Protein AF-A0A9N8JCF3-F1 (afdb_monomer)

Radius of gyration: 16.81 Å; Cα contacts (8 Å, |Δi|>4): 269; chains: 1; bounding box: 39×35×48 Å

Solvent-accessible surface area (backbone atoms only — not comparable to full-atom values): 8180 Å² total; per-residue (Å²): 116,69,61,80,35,46,76,98,45,90,31,69,43,74,44,73,58,4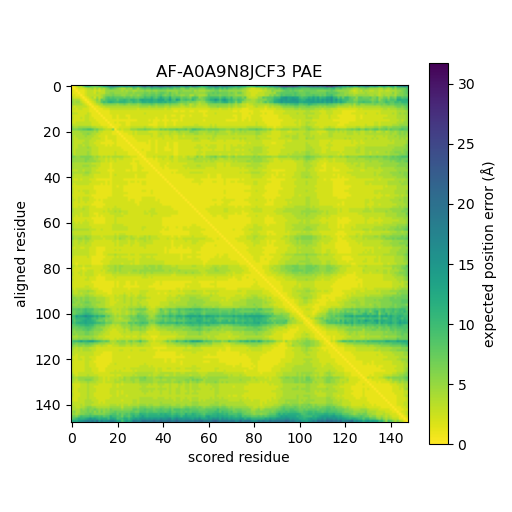6,68,80,52,50,93,70,58,61,49,27,40,56,71,51,74,65,49,69,55,51,28,72,56,42,30,55,26,45,34,40,25,53,51,28,28,73,76,66,78,40,43,42,32,58,59,87,52,27,36,91,35,16,53,41,38,40,68,46,59,67,31,29,80,92,49,43,37,21,37,36,47,31,62,44,65,33,43,85,44,76,42,78,62,90,46,92,96,41,67,47,76,41,46,32,58,79,65,37,40,37,46,31,38,74,42,53,52,39,59,36,89,87,32,42,35,60,54,53,51,52,50,64,73,44,57,86,75,57,86,133

Nearest PDB structures (foldseek):
  1owg-assembly1_A  TM=3.325E-01  e=1.337E+00  Escherichia coli
  6zzl-assembly1_C  TM=2.415E-01  e=9.282E+00  Corynebacterium glutamicum ATCC 13032
  6zzm-assembly2_B  TM=2.072E-01  e=4.866E+00  Corynebacterium mustelae
  6zzk-assembly2_B  TM=1.542E-01  e=4.866E+00  Corynebacterium glutamicum ATCC 13032

InterPro domains:
  IPR029058 Alpha/Beta hydrolase fold [SSF53474] (2-93)

Secondary structure (DSSP, 8-state):
-GGGG-SSS----EEE-STT--TTTTHHHHHSSPPTTS-HHHHHHHHHHHHHHHHHS-----HHHH-TT-GGGTTPPPPBTTB-EEEEE-EEEEEEEEEE-SSTT-EEEEEEEEEEEE--EEEETTTHHHHHHHHHHHHHHHTTTS--

Structure (mmCIF, N/CA/C/O backbone):
data_AF-A0A9N8JCF3-F1
#
_entry.id   AF-A0A9N8JCF3-F1
#
loop_
_atom_site.group_PDB
_atom_site.id
_atom_site.type_symbol
_atom_site.label_atom_id
_atom_site.label_alt_id
_atom_site.label_comp_id
_atom_site.label_asym_id
_atom_site.label_entity_id
_atom_site.label_seq_id
_atom_site.pdbx_PDB_ins_code
_atom_site.Cartn_x
_atom_site.Cartn_y
_atom_site.Cartn_z
_atom_site.occupancy
_atom_site.B_iso_or_equiv
_atom_site.auth_seq_id
_atom_site.auth_comp_id
_atom_site.auth_asym_id
_atom_site.auth_atom_id
_atom_site.pdbx_PDB_model_num
ATOM 1 N N . MET A 1 1 ? -3.319 -1.534 16.439 1.00 62.94 1 MET A N 1
ATOM 2 C CA . MET A 1 1 ? -3.133 -0.074 16.613 1.00 62.94 1 MET A CA 1
ATOM 3 C C . MET A 1 1 ? -4.205 0.722 15.869 1.00 62.94 1 MET A C 1
ATOM 5 O O . MET A 1 1 ? -4.873 1.509 16.522 1.00 62.94 1 MET A O 1
ATOM 9 N N . ALA A 1 2 ? -4.449 0.479 14.572 1.00 84.00 2 ALA A N 1
ATOM 10 C CA . ALA A 1 2 ? -5.535 1.140 13.825 1.00 84.00 2 ALA A CA 1
ATOM 11 C C . ALA A 1 2 ? -6.937 0.890 14.420 1.00 84.00 2 ALA A C 1
ATOM 13 O O . ALA A 1 2 ? -7.754 1.800 14.490 1.00 84.00 2 ALA A O 1
ATOM 14 N N . GLU A 1 3 ? -7.186 -0.311 14.951 1.00 87.94 3 GLU A N 1
ATOM 15 C CA . GLU A 1 3 ? -8.463 -0.663 15.594 1.00 87.94 3 GLU A CA 1
ATOM 16 C C . GLU A 1 3 ? -8.879 0.271 16.734 1.00 87.94 3 GLU A C 1
ATOM 18 O O . GLU A 1 3 ? -10.065 0.566 16.862 1.00 87.94 3 GLU A O 1
ATOM 23 N N . ALA A 1 4 ? -7.918 0.796 17.504 1.00 86.75 4 ALA A N 1
ATOM 24 C CA . ALA A 1 4 ? -8.175 1.725 18.607 1.00 86.75 4 ALA A CA 1
ATOM 25 C C . ALA A 1 4 ? -8.753 3.074 18.138 1.00 86.75 4 ALA A C 1
ATOM 27 O O . ALA A 1 4 ? -9.266 3.841 18.947 1.00 86.75 4 ALA A O 1
ATOM 28 N N . TYR A 1 5 ? -8.673 3.359 16.837 1.00 88.19 5 TYR A N 1
ATOM 29 C CA . TYR A 1 5 ? -9.249 4.540 16.202 1.00 88.19 5 TYR A CA 1
ATOM 30 C C . TYR A 1 5 ? -10.604 4.247 15.541 1.00 88.19 5 TYR A C 1
ATOM 32 O O . TYR A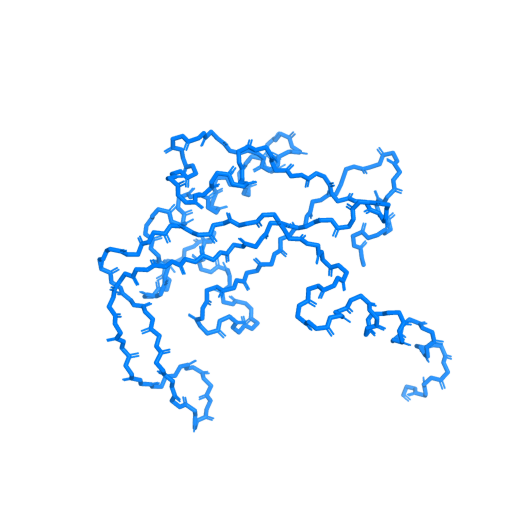 1 5 ? -11.133 5.101 14.837 1.00 88.19 5 TYR A O 1
ATOM 40 N N . THR A 1 6 ? -11.198 3.072 15.766 1.00 86.44 6 THR A N 1
ATOM 41 C CA . THR A 1 6 ? -12.573 2.793 15.329 1.00 86.44 6 THR A CA 1
ATOM 42 C C . THR A 1 6 ? -13.569 3.651 16.118 1.00 86.44 6 THR A C 1
ATOM 44 O O . THR A 1 6 ? -13.502 3.694 17.342 1.00 86.44 6 THR A O 1
ATOM 47 N N . GLY A 1 7 ? -14.509 4.311 15.429 1.00 83.19 7 GLY A N 1
ATOM 48 C CA . GLY A 1 7 ? -15.551 5.146 16.045 1.00 83.19 7 GLY A CA 1
ATOM 49 C C . GLY A 1 7 ? -15.571 6.562 15.474 1.00 83.19 7 GLY A C 1
ATOM 50 O O . GLY A 1 7 ? -15.699 6.735 14.264 1.00 83.19 7 GLY A O 1
ATOM 51 N N . ASP A 1 8 ? -15.406 7.576 16.320 1.00 85.50 8 ASP A N 1
ATOM 52 C CA . ASP A 1 8 ? -15.493 8.989 15.911 1.00 85.50 8 ASP A CA 1
ATOM 53 C C . ASP A 1 8 ? -14.230 9.513 15.201 1.00 85.50 8 ASP A C 1
ATOM 55 O O . ASP A 1 8 ? -14.216 10.627 14.683 1.00 85.50 8 ASP A O 1
ATOM 59 N N . ARG A 1 9 ? -13.152 8.717 15.149 1.00 88.88 9 ARG A N 1
ATOM 60 C CA . ARG A 1 9 ? -11.886 9.070 14.484 1.00 88.88 9 ARG A CA 1
ATOM 61 C C . ARG A 1 9 ? -11.713 8.325 13.169 1.00 88.88 9 ARG A C 1
ATOM 63 O O . ARG A 1 9 ? -12.037 7.147 13.070 1.00 88.88 9 ARG A O 1
ATOM 70 N N . SER A 1 10 ? -11.146 8.976 12.161 1.00 91.38 10 SER A N 1
ATOM 71 C CA . SER A 1 10 ? -10.801 8.308 10.904 1.00 91.38 10 SER A CA 1
ATOM 72 C C . SER A 1 10 ? -9.466 7.581 11.012 1.00 91.38 10 SER A C 1
ATOM 74 O O . SER A 1 10 ? -8.501 8.113 11.552 1.00 91.38 10 SER A O 1
ATOM 76 N N . SER A 1 11 ? -9.413 6.367 10.470 1.00 94.69 11 SER A N 1
ATOM 77 C CA . SER A 1 11 ? -8.177 5.610 10.305 1.00 94.69 11 SER A CA 1
ATOM 78 C C . SER A 1 11 ? -8.156 4.986 8.919 1.00 94.69 11 SER A C 1
ATOM 80 O O . SER A 1 11 ? -9.208 4.671 8.363 1.00 94.69 11 SER A O 1
ATOM 82 N N . TYR A 1 12 ? -6.966 4.840 8.357 1.00 96.50 12 TYR A N 1
ATOM 83 C CA . TYR A 1 12 ? -6.737 4.271 7.037 1.00 96.50 12 TYR A CA 1
ATOM 84 C C . TYR A 1 12 ? -5.566 3.309 7.157 1.00 96.50 12 TYR A C 1
ATOM 86 O O . TYR A 1 12 ? -4.667 3.528 7.970 1.00 96.50 12 TYR A O 1
ATOM 94 N N . HIS A 1 13 ? -5.597 2.232 6.385 1.00 96.62 13 HIS A N 1
ATOM 95 C CA . HIS A 1 13 ? -4.602 1.176 6.485 1.00 96.62 13 HIS A CA 1
ATOM 96 C C . HIS A 1 13 ? -4.032 0.876 5.102 1.00 96.62 13 HIS A C 1
ATOM 98 O O . HIS A 1 13 ? -4.778 0.846 4.117 1.00 96.62 13 HIS A O 1
ATOM 104 N N . TYR A 1 14 ? -2.718 0.683 5.026 1.00 97.81 14 TYR A N 1
A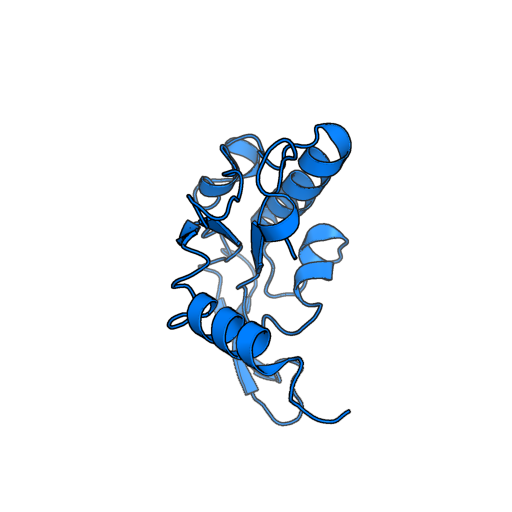TOM 105 C CA . TYR A 1 14 ? -2.041 0.195 3.833 1.00 97.81 14 TYR A CA 1
ATOM 106 C C . TYR A 1 14 ? -1.185 -1.018 4.176 1.00 97.81 14 TYR A C 1
ATOM 108 O O . TYR A 1 14 ? -0.708 -1.157 5.301 1.00 97.81 14 TYR A O 1
ATOM 116 N N . GLN A 1 15 ? -0.964 -1.861 3.176 1.00 97.50 15 GLN A N 1
ATOM 117 C CA . GLN A 1 15 ? 0.121 -2.831 3.150 1.00 97.50 15 GLN A CA 1
ATOM 118 C C . GLN A 1 15 ? 1.050 -2.451 2.008 1.00 97.50 15 GLN A C 1
ATOM 120 O O . GLN A 1 15 ? 0.580 -2.211 0.905 1.00 97.50 15 GLN A O 1
ATOM 125 N N . TYR A 1 16 ? 2.354 -2.417 2.254 1.00 97.94 16 TYR A N 1
ATOM 126 C CA . TYR A 1 16 ? 3.345 -2.305 1.189 1.00 97.94 16 TYR A CA 1
ATOM 127 C C . TYR A 1 16 ? 3.769 -3.702 0.735 1.00 97.94 16 TYR A C 1
ATOM 129 O O . TYR A 1 16 ? 4.228 -4.494 1.559 1.00 97.94 16 TYR A O 1
ATOM 137 N N . SER A 1 17 ? 3.622 -4.014 -0.551 1.00 97.06 17 SER A N 1
ATOM 138 C CA . SER A 1 17 ? 3.847 -5.371 -1.069 1.00 97.06 17 SER A CA 1
ATOM 139 C C . SER A 1 17 ? 4.788 -5.462 -2.262 1.00 97.06 17 SER A C 1
ATOM 141 O O . SER A 1 17 ? 4.993 -6.567 -2.752 1.00 97.06 17 SER A O 1
ATOM 143 N N . ILE A 1 18 ? 5.430 -4.366 -2.678 1.00 95.88 18 ILE A N 1
ATOM 144 C CA . ILE A 1 18 ? 6.482 -4.438 -3.701 1.00 95.88 18 ILE A CA 1
ATOM 145 C C . ILE A 1 18 ? 7.670 -5.243 -3.143 1.00 95.88 18 ILE A C 1
ATOM 147 O O . ILE A 1 18 ? 8.299 -4.811 -2.164 1.00 95.88 18 ILE A O 1
ATOM 151 N N . PRO A 1 19 ? 8.038 -6.383 -3.756 1.00 91.75 19 PRO A N 1
ATOM 152 C CA . PRO A 1 19 ? 9.185 -7.167 -3.321 1.00 91.75 19 PRO A CA 1
ATOM 153 C C . PRO A 1 19 ? 10.480 -6.344 -3.378 1.00 91.75 19 PRO A C 1
ATOM 155 O O . PRO A 1 19 ? 10.730 -5.589 -4.314 1.00 91.75 19 PRO A O 1
ATOM 158 N N . VAL A 1 20 ? 11.359 -6.433 -2.386 1.00 88.94 20 VAL A N 1
ATOM 159 C CA . VAL A 1 20 ? 11.451 -7.448 -1.319 1.00 88.94 20 VAL A CA 1
ATOM 160 C C . VAL A 1 20 ? 10.677 -7.134 -0.030 1.00 88.94 20 VAL A C 1
ATOM 162 O O . VAL A 1 20 ? 10.788 -7.892 0.929 1.00 88.94 20 VAL A O 1
ATOM 165 N N . ALA A 1 21 ? 9.929 -6.027 0.011 1.00 92.44 21 ALA A N 1
ATOM 166 C CA . ALA A 1 21 ? 9.061 -5.605 1.120 1.00 92.44 21 ALA A CA 1
ATOM 167 C C . ALA A 1 21 ? 9.633 -5.795 2.546 1.00 92.44 21 ALA A C 1
ATOM 169 O O . ALA A 1 21 ? 8.900 -6.107 3.485 1.00 92.44 21 ALA A O 1
ATOM 170 N N . GLN A 1 22 ? 10.946 -5.603 2.728 1.00 91.62 22 GLN A N 1
ATOM 171 C CA . GLN A 1 22 ? 11.571 -5.632 4.052 1.00 91.62 22 GLN A CA 1
ATOM 172 C C . GLN A 1 22 ? 11.075 -4.467 4.920 1.00 91.62 22 GLN A C 1
ATOM 174 O O . GLN A 1 22 ? 10.537 -3.477 4.425 1.00 91.62 22 GLN A O 1
ATOM 179 N N . HIS A 1 23 ? 11.301 -4.562 6.232 1.00 93.69 23 HIS A N 1
ATOM 180 C CA . HIS A 1 23 ? 11.023 -3.458 7.146 1.00 93.69 23 HIS A CA 1
ATOM 181 C C . HIS A 1 23 ? 11.716 -2.165 6.678 1.00 93.69 23 HIS A C 1
ATOM 183 O O . HIS A 1 23 ? 12.935 -2.141 6.515 1.00 93.69 23 HIS A O 1
ATOM 189 N N . GLY A 1 24 ? 10.927 -1.108 6.462 1.00 93.81 24 GLY A N 1
ATOM 190 C CA . GLY A 1 24 ? 11.396 0.195 5.986 1.00 93.81 24 GLY A CA 1
ATOM 191 C C . GLY A 1 24 ? 11.579 0.310 4.468 1.00 93.81 24 GLY A C 1
ATOM 192 O O . GLY A 1 24 ? 11.965 1.375 3.994 1.00 93.81 24 GLY A O 1
ATOM 193 N N . ALA A 1 25 ? 11.295 -0.739 3.687 1.00 94.00 25 ALA A N 1
ATOM 194 C CA . ALA A 1 25 ? 11.410 -0.696 2.224 1.00 94.00 25 ALA A CA 1
ATOM 195 C C . ALA A 1 25 ? 10.382 0.239 1.558 1.00 94.00 25 ALA A C 1
ATOM 197 O O . ALA A 1 25 ? 10.558 0.640 0.411 1.00 94.00 25 ALA A O 1
ATOM 198 N N . ASP A 1 26 ? 9.313 0.595 2.267 1.00 97.19 26 ASP A N 1
ATOM 199 C CA . ASP A 1 26 ? 8.295 1.539 1.819 1.00 97.19 26 ASP A CA 1
ATOM 200 C C . ASP A 1 26 ? 8.755 3.000 1.911 1.00 97.19 26 ASP A C 1
ATOM 202 O O . ASP A 1 26 ? 8.290 3.824 1.126 1.00 97.19 26 ASP A O 1
ATOM 206 N N . VAL A 1 27 ? 9.702 3.313 2.807 1.00 96.88 27 VAL A N 1
ATOM 207 C CA . VAL A 1 27 ? 10.202 4.676 3.081 1.00 96.88 27 VAL A CA 1
ATOM 208 C C . VAL A 1 27 ? 10.686 5.373 1.811 1.00 96.88 27 VAL A C 1
ATOM 210 O O . VAL A 1 27 ? 10.340 6.530 1.567 1.00 96.88 27 VAL A O 1
ATOM 213 N N . SER A 1 28 ? 11.445 4.667 0.971 1.00 95.69 28 SER A N 1
ATOM 214 C CA . SER A 1 28 ? 11.939 5.210 -0.298 1.00 95.69 28 SER A CA 1
ATOM 215 C C . SER A 1 28 ? 10.810 5.566 -1.265 1.00 95.69 28 SER A C 1
ATOM 217 O O . SER A 1 28 ? 10.957 6.506 -2.032 1.00 95.69 28 SER A O 1
ATOM 219 N N . GLY A 1 29 ? 9.657 4.898 -1.179 1.00 95.31 29 GLY A N 1
ATOM 220 C CA . GLY A 1 29 ? 8.524 5.138 -2.071 1.00 95.31 29 GLY A CA 1
ATOM 221 C C . GLY A 1 29 ? 7.776 6.447 -1.803 1.00 95.31 29 GLY A C 1
ATOM 222 O O . GLY A 1 29 ? 7.077 6.929 -2.692 1.00 95.31 29 GLY A O 1
ATOM 223 N N . TYR A 1 30 ? 7.907 7.034 -0.606 1.00 95.50 30 TYR A N 1
ATOM 224 C CA . TYR A 1 30 ? 7.242 8.300 -0.261 1.00 95.50 30 TYR A CA 1
ATOM 225 C C . TYR A 1 30 ? 8.179 9.421 0.214 1.00 95.50 30 TYR A C 1
ATOM 227 O O . TYR A 1 30 ? 7.773 10.581 0.184 1.00 95.50 30 TYR A O 1
ATOM 235 N N . PHE A 1 31 ? 9.423 9.122 0.604 1.00 96.31 31 PHE A N 1
ATOM 236 C CA . PHE A 1 31 ? 10.456 10.138 0.862 1.00 96.31 31 PHE A CA 1
ATOM 237 C C . PHE A 1 31 ? 11.512 10.244 -0.244 1.00 96.31 31 PHE A C 1
ATOM 239 O O . PHE A 1 31 ? 12.177 11.275 -0.345 1.00 96.31 31 PHE A O 1
ATOM 246 N N . GLY A 1 32 ? 11.653 9.216 -1.082 1.00 93.25 32 GLY A N 1
ATOM 247 C CA . GLY A 1 32 ? 12.705 9.136 -2.088 1.00 93.25 32 GLY A CA 1
ATOM 248 C C . GLY A 1 32 ? 14.114 8.920 -1.502 1.00 93.25 32 GLY A C 1
ATOM 249 O O . GLY A 1 32 ? 14.323 9.002 -0.288 1.00 93.25 32 GLY A O 1
ATOM 250 N N . PRO A 1 33 ? 15.111 8.669 -2.369 1.00 94.94 33 PRO A N 1
ATOM 251 C CA . PRO A 1 33 ? 14.950 8.323 -3.786 1.00 94.94 33 PRO A CA 1
ATOM 252 C C . PRO A 1 33 ? 14.370 6.910 -3.972 1.00 94.94 33 PRO A C 1
ATOM 254 O O . PRO A 1 33 ? 14.598 6.049 -3.124 1.00 94.94 33 PRO A O 1
ATOM 257 N N . ALA A 1 34 ? 13.684 6.672 -5.096 1.00 94.38 34 ALA A N 1
ATOM 258 C CA . ALA A 1 34 ? 13.106 5.377 -5.460 1.00 94.38 34 ALA A CA 1
ATOM 259 C C . ALA A 1 34 ? 14.099 4.218 -5.344 1.00 94.38 34 ALA A C 1
ATOM 261 O O . ALA A 1 34 ? 15.238 4.297 -5.819 1.00 94.38 34 ALA A O 1
ATOM 262 N N . ALA A 1 35 ? 13.630 3.089 -4.816 1.00 93.50 35 ALA A N 1
ATOM 263 C CA . ALA A 1 35 ? 14.311 1.819 -5.017 1.00 93.50 35 ALA A CA 1
ATOM 264 C C . ALA A 1 35 ? 14.183 1.372 -6.491 1.00 93.50 35 ALA A C 1
ATOM 266 O O . ALA A 1 35 ? 13.190 1.691 -7.141 1.00 93.50 35 ALA A O 1
ATOM 267 N N . PRO A 1 36 ? 15.110 0.556 -7.029 1.00 93.25 36 PRO A N 1
ATOM 268 C CA . PRO A 1 36 ? 15.011 0.042 -8.404 1.00 93.25 36 PRO A CA 1
ATOM 269 C C . PRO A 1 36 ? 13.732 -0.754 -8.717 1.00 93.25 36 PRO A C 1
ATOM 271 O O . PRO A 1 36 ? 13.369 -0.908 -9.883 1.00 93.25 36 PRO A O 1
ATOM 274 N N . THR A 1 37 ? 13.072 -1.282 -7.681 1.00 94.69 37 THR A N 1
ATOM 275 C CA . THR A 1 37 ? 11.800 -2.015 -7.763 1.00 94.69 37 THR A CA 1
ATOM 276 C C . THR A 1 37 ? 10.569 -1.108 -7.665 1.00 94.69 37 THR A C 1
ATOM 278 O O . THR A 1 37 ? 9.452 -1.590 -7.817 1.00 94.69 37 THR A O 1
ATOM 281 N N . GLN A 1 38 ? 10.752 0.193 -7.418 1.00 96.38 38 GLN A N 1
ATOM 282 C CA . GLN A 1 38 ? 9.684 1.186 -7.332 1.00 96.38 38 GLN A CA 1
ATOM 283 C C . GLN A 1 38 ? 9.621 1.977 -8.640 1.00 96.38 38 GLN A C 1
ATOM 285 O O . GLN A 1 38 ? 10.558 2.679 -9.018 1.00 96.38 38 GLN A O 1
ATOM 290 N N . GLY A 1 39 ? 8.505 1.852 -9.355 1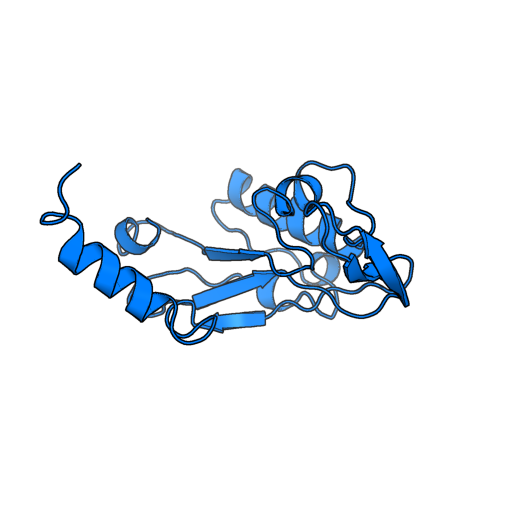.00 96.19 39 GLY A N 1
ATOM 291 C CA . GLY A 1 39 ? 8.264 2.608 -10.581 1.00 96.19 39 GLY A CA 1
ATOM 292 C C . GLY A 1 39 ? 7.889 4.073 -10.303 1.00 96.19 39 GLY A C 1
ATOM 293 O O . GLY A 1 39 ? 7.313 4.379 -9.259 1.00 96.19 39 GLY A O 1
ATOM 294 N N . PRO A 1 40 ? 8.110 4.992 -11.260 1.00 96.12 40 PRO A N 1
ATOM 295 C CA . PRO A 1 40 ? 7.802 6.414 -11.074 1.00 96.12 40 PRO A CA 1
ATOM 296 C C . PRO A 1 40 ? 6.302 6.697 -10.876 1.00 96.12 40 PRO A C 1
ATOM 298 O O . PRO A 1 40 ? 5.930 7.648 -10.189 1.00 96.12 40 PRO A O 1
ATOM 301 N N . GLU A 1 41 ? 5.421 5.880 -11.465 1.00 96.19 41 GLU A N 1
ATOM 302 C CA . GLU A 1 41 ? 3.968 5.971 -11.248 1.00 96.19 41 GLU A CA 1
ATOM 303 C C . GLU A 1 41 ? 3.594 5.639 -9.795 1.00 96.19 41 GLU A C 1
ATOM 305 O O . GLU A 1 41 ? 2.747 6.309 -9.200 1.00 96.19 41 GLU A O 1
ATOM 310 N N . PHE A 1 42 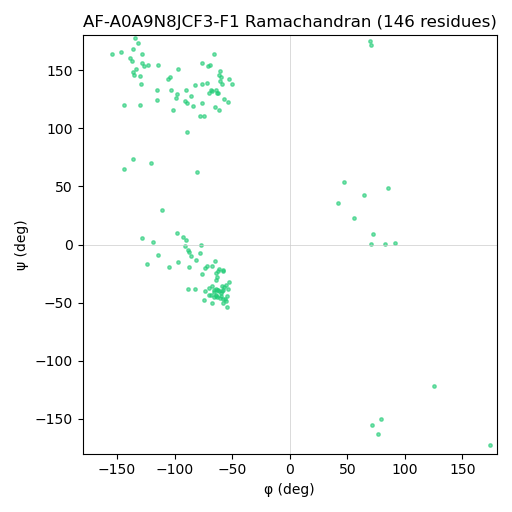? 4.267 4.648 -9.208 1.00 97.94 42 PHE A N 1
ATOM 311 C CA . PHE A 1 42 ? 4.063 4.247 -7.822 1.00 97.94 42 PHE A CA 1
ATOM 312 C C . PHE A 1 42 ? 4.519 5.311 -6.848 1.00 97.94 42 PHE A C 1
ATOM 314 O O . PHE A 1 42 ? 3.737 5.702 -5.988 1.00 97.94 42 PHE A O 1
ATOM 321 N N . GLU A 1 43 ? 5.738 5.826 -7.008 1.00 97.56 43 GLU A N 1
ATOM 322 C CA . GLU A 1 43 ? 6.238 6.905 -6.154 1.00 97.56 43 GLU A CA 1
ATOM 323 C C . GLU A 1 43 ? 5.305 8.111 -6.192 1.00 97.56 43 GLU A C 1
ATOM 325 O O . GLU A 1 43 ? 4.895 8.632 -5.155 1.00 97.56 43 GLU A O 1
ATOM 330 N N . ARG A 1 44 ? 4.887 8.517 -7.397 1.00 97.75 44 ARG A N 1
ATOM 331 C CA . ARG A 1 44 ? 3.953 9.629 -7.564 1.00 97.75 44 ARG A CA 1
ATOM 332 C C . ARG A 1 44 ? 2.644 9.382 -6.816 1.00 97.75 44 ARG A C 1
ATOM 334 O O . ARG A 1 44 ? 2.163 10.290 -6.132 1.00 97.75 44 ARG A O 1
ATOM 341 N N . ALA A 1 45 ? 2.060 8.193 -6.946 1.00 98.50 45 ALA A N 1
ATOM 342 C CA . ALA A 1 45 ? 0.829 7.842 -6.251 1.00 98.50 45 ALA A CA 1
ATOM 343 C C . ALA A 1 45 ? 1.038 7.792 -4.728 1.00 98.50 45 ALA A C 1
ATOM 345 O O . ALA A 1 45 ? 0.253 8.384 -3.989 1.00 98.50 45 ALA A O 1
ATOM 346 N N . PHE A 1 46 ? 2.116 7.169 -4.251 1.00 98.56 46 PHE A N 1
ATOM 347 C CA . PHE A 1 46 ? 2.369 6.960 -2.827 1.00 98.56 46 PHE A CA 1
ATOM 348 C C . PHE A 1 46 ? 2.712 8.261 -2.090 1.00 98.56 46 PHE A C 1
ATOM 350 O O . PHE A 1 46 ? 2.130 8.552 -1.043 1.00 98.56 46 PHE A O 1
ATOM 357 N N . MET A 1 47 ? 3.558 9.110 -2.679 1.00 98.62 47 MET A N 1
ATOM 358 C CA . MET A 1 47 ? 3.802 10.471 -2.186 1.00 98.62 47 MET A CA 1
ATOM 359 C C . MET A 1 47 ? 2.503 11.284 -2.131 1.00 98.62 47 MET A C 1
ATOM 361 O O . MET A 1 47 ? 2.265 12.019 -1.173 1.00 98.62 47 MET A O 1
ATOM 365 N N . SER A 1 48 ? 1.628 11.128 -3.130 1.00 98.62 48 SER A N 1
ATOM 366 C CA . SER A 1 48 ? 0.343 11.834 -3.169 1.00 98.62 48 SER A CA 1
ATOM 367 C C . SER A 1 48 ? -0.637 11.332 -2.107 1.00 98.62 48 SER A C 1
ATOM 369 O O . SER A 1 48 ? -1.329 12.154 -1.514 1.00 98.62 48 SER A O 1
ATOM 371 N N . ILE A 1 49 ? -0.673 10.024 -1.828 1.00 98.81 49 ILE A N 1
ATOM 372 C CA . ILE A 1 49 ? -1.477 9.422 -0.749 1.00 98.81 49 ILE A CA 1
ATOM 373 C C . ILE A 1 49 ? -1.093 10.048 0.594 1.00 98.81 49 ILE A C 1
ATOM 375 O O . ILE A 1 49 ? -1.954 10.542 1.327 1.00 98.81 49 ILE A O 1
ATOM 379 N N . TRP A 1 50 ? 0.208 10.095 0.892 1.00 98.56 50 TRP A N 1
ATOM 380 C CA . TRP A 1 50 ? 0.715 10.727 2.109 1.00 98.56 50 TRP A CA 1
ATOM 381 C C . TRP A 1 50 ? 0.429 12.229 2.144 1.00 98.56 50 TRP A C 1
ATOM 383 O O . TRP A 1 50 ? -0.056 12.733 3.156 1.00 98.56 50 TRP A O 1
ATOM 393 N N . GLY A 1 51 ? 0.662 12.945 1.041 1.00 98.38 51 GLY A N 1
ATOM 394 C CA . GLY A 1 51 ? 0.380 14.378 0.946 1.00 98.38 51 GLY A CA 1
ATOM 395 C C . GLY A 1 51 ? -1.097 14.711 1.183 1.00 98.38 51 GLY A C 1
ATOM 396 O O . GLY A 1 51 ? -1.411 15.619 1.951 1.00 98.38 51 GLY A O 1
ATOM 397 N N . GLN A 1 52 ? -2.010 13.942 0.587 1.00 98.62 52 GLN A N 1
ATOM 398 C CA . GLN A 1 52 ? -3.453 14.085 0.789 1.00 98.62 52 GLN A CA 1
ATOM 399 C C . GLN A 1 52 ? -3.848 13.797 2.238 1.00 98.62 52 GLN A C 1
ATOM 401 O O . GLN A 1 52 ? -4.585 14.577 2.840 1.00 98.62 52 GLN A O 1
ATOM 406 N N . PHE A 1 53 ? -3.302 12.740 2.844 1.00 98.19 53 PHE A N 1
ATOM 407 C CA . PHE A 1 53 ? -3.569 12.444 4.247 1.00 98.19 53 PHE A CA 1
ATOM 408 C C . PHE A 1 53 ? -3.114 13.578 5.174 1.00 98.19 53 PHE A C 1
ATOM 410 O O . PHE A 1 53 ? -3.882 14.005 6.033 1.00 98.19 53 PHE A O 1
ATOM 417 N N . VAL A 1 54 ? -1.903 14.104 4.977 1.00 98.25 54 VAL A N 1
ATOM 418 C CA . VAL A 1 54 ? -1.347 15.184 5.806 1.00 98.25 54 VAL A CA 1
ATOM 419 C C . VAL A 1 54 ? -2.157 16.475 5.677 1.00 98.25 54 VAL A C 1
ATOM 421 O O . VAL A 1 54 ? -2.443 17.118 6.683 1.00 98.25 54 VAL A O 1
ATOM 424 N N . VAL A 1 55 ? -2.535 16.860 4.456 1.00 98.31 55 VAL A N 1
ATOM 425 C CA . VAL A 1 55 ? -3.212 18.143 4.207 1.00 98.31 55 VAL A CA 1
ATOM 426 C C . VAL A 1 55 ? -4.714 18.062 4.488 1.00 98.31 55 VAL A C 1
ATOM 428 O O . VAL A 1 55 ? -5.289 18.999 5.035 1.00 98.31 55 VAL A O 1
ATOM 431 N N . ASN A 1 56 ? -5.352 16.942 4.141 1.00 97.81 56 ASN A N 1
ATOM 432 C CA . ASN A 1 56 ? -6.811 16.817 4.093 1.00 97.81 56 ASN A CA 1
ATOM 433 C C . ASN A 1 56 ? -7.378 15.767 5.058 1.00 97.81 56 ASN A C 1
ATOM 435 O O . ASN A 1 56 ? -8.587 15.539 5.063 1.00 97.81 56 ASN A O 1
ATOM 439 N N . SER A 1 57 ? -6.545 15.097 5.866 1.00 96.88 57 SER A N 1
ATOM 440 C CA . SER A 1 57 ? -6.964 13.971 6.726 1.00 96.88 57 SER A CA 1
ATOM 441 C C . SER A 1 57 ? -7.652 12.825 5.955 1.00 96.88 57 SER A C 1
ATOM 443 O O . SER A 1 57 ? -8.416 12.037 6.522 1.00 96.88 57 SER A O 1
ATOM 445 N N . ASN A 1 58 ? -7.390 12.728 4.648 1.00 97.38 58 ASN A N 1
ATOM 446 C CA . ASN A 1 58 ? -7.951 11.737 3.736 1.00 97.38 58 ASN A CA 1
ATOM 447 C C . ASN A 1 58 ? -6.880 11.348 2.699 1.00 97.38 58 ASN A C 1
ATOM 449 O O . ASN A 1 58 ? -6.436 12.228 1.975 1.00 97.38 58 ASN A O 1
ATOM 453 N N . PRO A 1 59 ? -6.466 10.072 2.608 1.00 98.50 59 PRO A N 1
ATOM 454 C CA . PRO A 1 59 ? -5.421 9.618 1.685 1.00 98.50 59 PRO A CA 1
ATOM 455 C C . PRO A 1 59 ? -5.865 9.466 0.221 1.00 98.50 59 PRO A C 1
ATOM 457 O O . PRO A 1 59 ? -5.065 9.058 -0.617 1.00 98.50 59 PRO A O 1
ATOM 460 N N . SER A 1 60 ? -7.129 9.746 -0.100 1.00 98.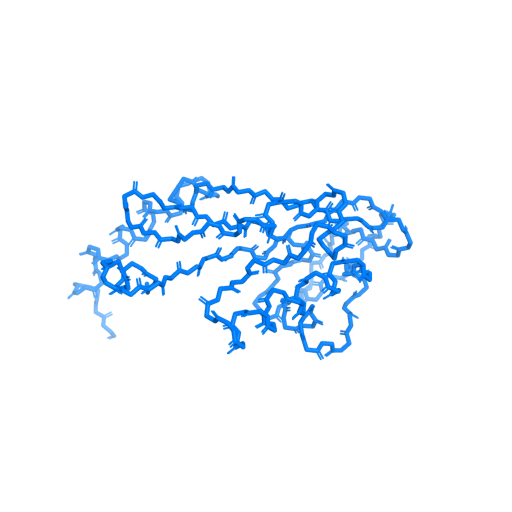75 60 SER A N 1
ATOM 461 C CA . SER A 1 60 ? -7.669 9.595 -1.454 1.00 98.75 60 SER A CA 1
ATOM 462 C C . SER A 1 60 ? -6.966 10.515 -2.455 1.00 98.75 60 SER A C 1
ATOM 464 O O . SER A 1 60 ? -6.853 11.719 -2.223 1.00 98.75 60 SER A O 1
ATOM 466 N N . ILE A 1 61 ? -6.527 9.962 -3.588 1.00 98.75 61 ILE A N 1
ATOM 467 C CA . ILE A 1 61 ? -5.808 10.696 -4.644 1.00 98.75 61 ILE A CA 1
ATOM 468 C C . ILE A 1 61 ? -6.612 10.773 -5.953 1.00 98.75 61 ILE A C 1
ATOM 470 O O . ILE A 1 61 ? -7.429 9.903 -6.233 1.00 98.75 61 ILE A O 1
ATOM 474 N N . PRO A 1 62 ? -6.387 11.778 -6.818 1.00 98.50 62 PRO A N 1
ATOM 475 C CA . PRO A 1 62 ? -7.059 11.836 -8.117 1.00 98.50 62 PRO A CA 1
ATOM 476 C C . PRO A 1 62 ? -6.732 10.631 -9.018 1.00 98.50 62 PRO A C 1
ATOM 478 O O . PRO A 1 62 ? -5.598 10.151 -9.040 1.00 98.50 62 PRO A O 1
ATOM 481 N N . SER A 1 63 ? -7.693 10.186 -9.837 1.00 98.25 63 SER A N 1
ATOM 482 C CA . SER A 1 63 ? -7.542 9.005 -10.713 1.00 98.25 63 SER A CA 1
ATOM 483 C C . SER A 1 63 ? -6.353 9.093 -11.679 1.00 98.25 63 SER A C 1
ATOM 485 O O . SER A 1 63 ? -5.650 8.107 -11.887 1.00 98.25 63 SER A O 1
ATOM 487 N N . ASN A 1 64 ? -6.052 10.284 -12.206 1.00 98.00 64 ASN A N 1
ATOM 488 C CA . ASN A 1 64 ? -4.898 10.503 -13.084 1.00 98.00 64 ASN A CA 1
ATOM 489 C C . ASN A 1 64 ? -3.544 10.457 -12.349 1.00 98.00 64 ASN A C 1
ATOM 491 O O . ASN A 1 64 ? -2.509 10.343 -13.000 1.00 98.00 64 ASN A O 1
ATOM 495 N N . ILE A 1 65 ? -3.542 10.601 -11.021 1.00 98.44 65 ILE A N 1
ATOM 496 C CA . ILE A 1 65 ? -2.351 10.468 -10.171 1.00 98.44 65 ILE A CA 1
ATOM 497 C C . ILE A 1 65 ? -2.169 9.016 -9.736 1.00 98.44 65 ILE A C 1
ATOM 499 O O . ILE A 1 65 ? -1.043 8.535 -9.701 1.00 98.44 65 ILE A O 1
ATOM 503 N N . ALA A 1 66 ? -3.273 8.329 -9.441 1.00 98.06 66 ALA A N 1
ATOM 504 C CA . ALA A 1 66 ? -3.280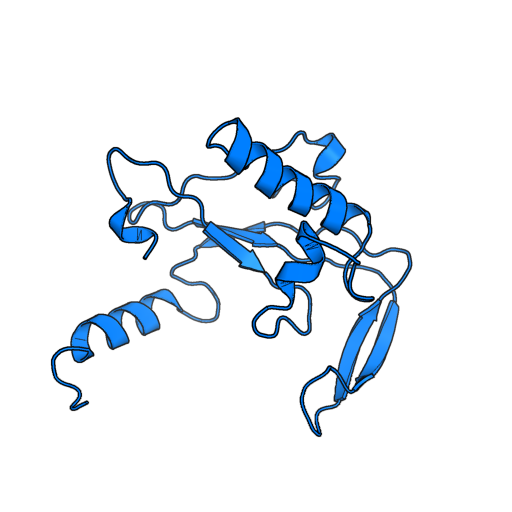 6.907 -9.126 1.00 98.06 66 ALA A CA 1
ATOM 505 C C . ALA A 1 66 ? -2.821 6.046 -10.312 1.00 98.06 66 ALA A C 1
ATOM 507 O O . ALA A 1 66 ? -2.124 5.053 -10.121 1.00 98.06 66 ALA A O 1
ATOM 508 N N . GLY A 1 67 ? -3.218 6.441 -11.526 1.00 96.75 67 GLY A N 1
ATOM 509 C CA . GLY A 1 67 ? -2.947 5.700 -12.752 1.00 96.75 67 GLY A CA 1
ATOM 510 C C . GLY A 1 67 ? -3.736 4.389 -12.844 1.00 96.75 67 GLY A C 1
ATOM 511 O O . GLY A 1 67 ? -4.515 4.054 -11.949 1.00 96.75 67 GLY A O 1
ATOM 512 N N . ALA A 1 68 ? -3.642 3.686 -13.975 1.00 95.62 68 ALA A N 1
ATOM 513 C CA . ALA A 1 68 ? -4.637 2.676 -14.362 1.00 95.62 68 ALA A CA 1
ATOM 514 C C . ALA A 1 68 ? -4.778 1.535 -13.341 1.00 95.62 68 ALA A C 1
ATOM 516 O O . ALA A 1 68 ? -5.898 1.151 -13.012 1.00 95.62 68 ALA A O 1
ATOM 517 N N . GLY A 1 69 ? -3.663 1.049 -12.795 1.00 97.38 69 GLY A N 1
ATOM 518 C CA . GLY A 1 69 ? -3.675 0.019 -11.758 1.00 97.38 69 GLY A CA 1
ATOM 519 C C . GLY A 1 69 ? -3.711 0.566 -10.331 1.00 97.38 69 GLY A C 1
ATOM 520 O O . GLY A 1 69 ? -3.778 -0.207 -9.392 1.00 97.38 69 GLY A O 1
ATOM 521 N N . GLY A 1 70 ? -3.707 1.886 -10.121 1.00 98.19 70 GLY A N 1
ATOM 522 C CA . GLY A 1 70 ? -3.744 2.484 -8.781 1.00 98.19 70 GLY A CA 1
ATOM 523 C C . GLY A 1 70 ? -5.142 2.823 -8.259 1.00 98.19 70 GLY A C 1
ATOM 524 O O . GLY A 1 70 ? -5.262 3.473 -7.221 1.00 98.19 70 GLY A O 1
ATOM 525 N N . GLN A 1 71 ? -6.214 2.450 -8.967 1.00 98.31 71 GLN A N 1
ATOM 526 C CA . GLN A 1 71 ? -7.557 3.002 -8.721 1.00 98.31 71 GLN A CA 1
ATOM 527 C C . GLN A 1 71 ? -8.114 2.724 -7.313 1.00 98.31 71 GLN A C 1
ATOM 529 O O . GLN A 1 71 ? -8.948 3.495 -6.835 1.00 98.31 71 GLN A O 1
ATOM 534 N N . ALA A 1 72 ? -7.611 1.710 -6.599 1.00 98.44 72 ALA A N 1
ATOM 535 C CA . ALA A 1 72 ? -7.944 1.475 -5.190 1.00 98.44 72 ALA A CA 1
ATOM 536 C C . ALA A 1 72 ? -7.603 2.666 -4.265 1.00 98.44 72 ALA A C 1
ATOM 538 O O . ALA A 1 72 ? -8.217 2.820 -3.211 1.00 98.44 72 ALA A O 1
ATOM 539 N N . ALA A 1 73 ? -6.674 3.540 -4.666 1.00 98.50 73 ALA A N 1
ATOM 540 C CA . ALA A 1 73 ? -6.307 4.740 -3.917 1.00 98.50 73 ALA A CA 1
ATOM 541 C C . ALA A 1 73 ? -7.180 5.972 -4.238 1.00 98.50 73 ALA A C 1
ATOM 543 O O . ALA A 1 73 ? -7.037 7.002 -3.581 1.00 98.50 73 ALA A O 1
ATOM 544 N N . VAL A 1 74 ? -8.086 5.900 -5.226 1.00 98.69 74 VAL A N 1
ATOM 545 C CA . VAL A 1 74 ? -8.934 7.047 -5.616 1.00 98.69 74 VAL A CA 1
ATOM 546 C C . VAL A 1 74 ? -10.029 7.325 -4.600 1.00 98.69 74 VAL A C 1
ATOM 548 O O . VAL A 1 74 ? -10.300 8.476 -4.280 1.00 98.69 74 VAL A O 1
ATOM 551 N N . ASN A 1 75 ? -10.633 6.264 -4.073 1.00 97.81 75 ASN A N 1
ATOM 552 C CA . ASN A 1 75 ? -11.582 6.323 -2.969 1.00 97.81 75 ASN A CA 1
ATOM 553 C C . ASN A 1 75 ? -11.016 5.481 -1.833 1.00 97.81 75 ASN A C 1
ATOM 555 O O . ASN A 1 75 ? -11.491 4.375 -1.573 1.00 97.81 75 ASN A O 1
ATOM 559 N N . TYR A 1 76 ? -9.949 5.984 -1.215 1.00 98.31 76 TYR A N 1
ATOM 560 C CA . TYR A 1 76 ? -9.184 5.225 -0.240 1.00 98.31 76 TYR A CA 1
ATOM 561 C C . TYR A 1 76 ? -10.090 4.869 0.952 1.00 98.31 76 TYR A C 1
ATOM 563 O O . TYR A 1 76 ? -10.569 5.766 1.656 1.00 98.31 76 TYR A O 1
ATOM 571 N N . PRO A 1 77 ? -10.357 3.576 1.205 1.00 97.19 77 PRO A N 1
ATOM 572 C CA . PRO A 1 77 ? -11.365 3.185 2.169 1.00 97.19 77 PRO A CA 1
ATOM 573 C C . PRO A 1 77 ? -10.898 3.453 3.596 1.00 97.19 77 PRO A C 1
ATOM 575 O O . PRO A 1 77 ? -9.757 3.184 3.980 1.00 97.19 77 PRO A O 1
ATOM 578 N N . ARG A 1 78 ? -11.823 3.949 4.415 1.00 95.69 78 ARG A N 1
ATOM 579 C CA . ARG A 1 78 ? -11.608 4.085 5.851 1.00 95.69 78 ARG A CA 1
ATOM 580 C C . ARG A 1 78 ? -11.584 2.702 6.500 1.00 95.69 78 ARG A C 1
ATOM 582 O O . ARG A 1 78 ? -12.516 1.915 6.334 1.00 95.69 78 ARG A O 1
ATOM 589 N N . PHE A 1 79 ? -10.561 2.459 7.306 1.00 95.69 79 PHE A N 1
ATOM 590 C CA . PHE A 1 79 ? -10.477 1.289 8.165 1.00 95.69 79 PHE A CA 1
ATOM 591 C C . PHE A 1 79 ? -11.381 1.453 9.394 1.00 95.69 79 PHE A C 1
ATOM 593 O O . PHE A 1 79 ? -11.424 2.516 10.028 1.00 95.69 79 PHE A O 1
ATOM 600 N N . ASN A 1 80 ? -12.078 0.377 9.755 1.00 93.62 80 ASN A N 1
ATOM 601 C CA . ASN A 1 80 ? -12.664 0.166 11.077 1.00 93.62 80 ASN A CA 1
ATOM 602 C C . ASN A 1 80 ? -12.815 -1.342 11.342 1.00 93.62 80 ASN A C 1
ATOM 604 O O . ASN A 1 80 ? -12.778 -2.131 10.404 1.00 93.62 80 ASN A O 1
ATOM 608 N N . VAL A 1 81 ? -13.017 -1.757 12.596 1.00 92.62 81 VAL A N 1
ATOM 609 C CA . VAL A 1 81 ? -13.100 -3.196 12.936 1.00 92.62 81 VAL A CA 1
ATOM 610 C C . VAL A 1 81 ? -14.263 -3.953 12.279 1.00 92.62 81 VAL A C 1
ATOM 612 O O . VAL A 1 81 ? -14.179 -5.166 12.127 1.00 92.62 81 VAL A O 1
ATOM 615 N N . TRP A 1 82 ? -15.330 -3.264 11.863 1.00 92.19 82 TRP A N 1
ATOM 616 C CA . TRP A 1 82 ? -16.490 -3.872 11.194 1.00 92.19 82 TRP A CA 1
ATOM 617 C C . TRP A 1 82 ? -16.314 -3.970 9.675 1.00 92.19 82 TRP A C 1
ATOM 619 O O . TRP A 1 82 ? -17.000 -4.746 9.019 1.00 92.19 82 TRP A O 1
ATOM 629 N N . ASN A 1 83 ? -15.392 -3.184 9.121 1.00 92.50 83 ASN A N 1
ATOM 630 C CA . ASN A 1 83 ? -14.974 -3.207 7.726 1.00 92.50 83 ASN A CA 1
ATOM 631 C C . ASN A 1 83 ? -13.437 -3.120 7.668 1.00 92.50 83 ASN A C 1
ATOM 633 O O . ASN A 1 83 ? -12.892 -2.044 7.381 1.00 92.50 83 ASN A O 1
ATOM 637 N N . PRO A 1 84 ? -12.725 -4.212 8.010 1.00 95.06 84 PRO A N 1
ATOM 638 C CA . PRO A 1 84 ? -11.282 -4.200 8.229 1.00 95.06 84 PRO A CA 1
ATOM 639 C C . PRO A 1 84 ? -10.523 -4.250 6.900 1.00 95.06 84 PRO A C 1
ATOM 641 O O . PRO A 1 84 ? -9.803 -5.199 6.615 1.00 95.06 84 PRO A O 1
ATOM 644 N N . VAL A 1 85 ? -10.694 -3.238 6.055 1.00 97.06 85 VAL A N 1
ATOM 645 C CA . VAL A 1 85 ? -10.052 -3.162 4.738 1.00 97.06 85 VAL A CA 1
ATOM 646 C C . VAL A 1 85 ? -8.784 -2.313 4.766 1.00 97.06 85 VAL A C 1
ATOM 648 O O . VAL A 1 85 ? -8.654 -1.377 5.555 1.00 97.06 85 VAL A O 1
ATOM 651 N N . GLN A 1 86 ? -7.850 -2.630 3.878 1.00 97.62 86 GLN A N 1
ATOM 652 C CA . GLN A 1 86 ? -6.625 -1.869 3.634 1.00 97.62 86 GLN A CA 1
ATOM 653 C C . GLN A 1 86 ? -6.380 -1.762 2.127 1.00 97.62 86 GLN A C 1
ATOM 655 O O . GLN A 1 86 ? -6.858 -2.606 1.370 1.00 97.62 86 GLN A O 1
ATOM 660 N N . VAL A 1 87 ? -5.608 -0.766 1.693 1.00 98.62 87 VAL A N 1
ATOM 661 C CA . VAL A 1 87 ? -5.091 -0.750 0.316 1.00 98.62 87 VAL A CA 1
ATOM 662 C C . VAL A 1 87 ? -3.756 -1.484 0.288 1.00 98.62 87 VAL A C 1
ATOM 664 O O . VAL A 1 87 ? -2.821 -1.131 1.007 1.00 98.62 87 VAL A O 1
ATOM 667 N N . ASN A 1 88 ? -3.678 -2.525 -0.527 1.00 98.62 88 ASN A N 1
ATOM 668 C CA . ASN A 1 88 ? -2.438 -3.186 -0.880 1.00 98.62 88 ASN A CA 1
ATOM 669 C C . ASN A 1 88 ? -1.708 -2.339 -1.929 1.00 98.62 88 ASN A C 1
ATOM 671 O O . ASN A 1 88 ? -2.176 -2.205 -3.055 1.00 98.62 88 ASN A O 1
ATOM 675 N N . LEU A 1 89 ? -0.588 -1.740 -1.543 1.00 98.56 89 LEU A N 1
ATOM 676 C CA . LEU A 1 89 ? 0.284 -0.949 -2.398 1.00 98.56 89 LEU A CA 1
ATOM 677 C C . LEU A 1 89 ? 1.323 -1.883 -3.026 1.00 98.56 89 LEU A C 1
ATOM 679 O O . LEU A 1 89 ? 2.341 -2.211 -2.409 1.00 98.56 89 LEU A O 1
ATOM 683 N N . ASN A 1 90 ? 1.040 -2.323 -4.249 1.00 97.81 90 ASN A N 1
ATOM 684 C CA . ASN A 1 90 ? 1.887 -3.218 -5.028 1.00 97.81 90 ASN A CA 1
ATOM 685 C C . ASN A 1 90 ? 2.093 -2.703 -6.464 1.00 97.81 90 ASN A C 1
ATOM 687 O O . ASN A 1 90 ? 1.498 -1.704 -6.879 1.00 97.81 90 ASN A O 1
ATOM 691 N N . GLN A 1 91 ? 2.955 -3.383 -7.217 1.00 96.94 91 GLN A N 1
ATOM 692 C CA . GLN A 1 91 ? 3.212 -3.125 -8.627 1.00 96.94 91 GLN A CA 1
ATOM 693 C C . GLN A 1 91 ? 3.342 -4.419 -9.430 1.00 96.94 91 GLN A C 1
ATOM 695 O O . GLN A 1 91 ? 3.641 -5.484 -8.891 1.00 96.94 91 GLN A O 1
ATOM 700 N N . THR A 1 92 ? 3.177 -4.285 -10.742 1.00 96.44 92 THR A N 1
ATOM 701 C CA . THR A 1 92 ? 3.405 -5.336 -11.737 1.00 96.44 92 THR A CA 1
ATOM 702 C C . THR A 1 92 ? 4.206 -4.789 -12.922 1.00 96.44 92 THR A C 1
ATOM 704 O O . THR A 1 92 ? 4.533 -3.602 -12.965 1.00 96.44 92 THR A O 1
ATOM 707 N N . GLY A 1 93 ? 4.530 -5.639 -13.895 1.00 96.44 93 GLY A N 1
ATOM 708 C CA . GLY A 1 93 ? 5.310 -5.272 -15.076 1.00 96.44 93 GLY A CA 1
ATOM 709 C C . GLY A 1 93 ? 6.812 -5.188 -14.799 1.00 96.44 93 GLY A C 1
ATOM 710 O O . GLY A 1 93 ? 7.346 -5.904 -13.956 1.00 96.44 93 GLY A O 1
ATOM 711 N N . GLY A 1 94 ? 7.512 -4.326 -15.536 1.00 95.69 94 GLY A N 1
ATOM 712 C CA . GLY A 1 94 ? 8.975 -4.259 -15.496 1.00 95.69 94 GLY A CA 1
ATOM 713 C C . GLY A 1 94 ? 9.642 -5.466 -16.163 1.00 95.69 94 GLY A C 1
ATOM 714 O O . GLY A 1 94 ? 9.063 -6.116 -17.035 1.00 95.69 94 GLY A O 1
ATOM 715 N N . HIS A 1 95 ? 10.876 -5.766 -15.756 1.00 96.38 95 HIS A N 1
ATOM 716 C CA . HIS A 1 95 ? 11.593 -6.975 -16.168 1.00 96.38 95 HIS A CA 1
ATOM 717 C C . HIS A 1 95 ? 12.239 -7.676 -14.975 1.00 96.38 95 HIS A C 1
ATOM 719 O O . HIS A 1 95 ? 12.605 -7.037 -13.987 1.00 96.38 95 HIS A O 1
ATOM 725 N N . GLU A 1 96 ? 12.382 -8.995 -15.085 1.00 95.62 96 GLU A N 1
ATOM 726 C CA . GLU A 1 96 ? 12.974 -9.834 -14.046 1.00 95.62 96 GLU A CA 1
ATOM 727 C C . GLU A 1 96 ? 14.469 -9.562 -13.880 1.00 95.62 96 GLU A C 1
ATOM 729 O O . GLU A 1 96 ? 15.238 -9.544 -14.843 1.00 95.62 96 GLU A O 1
ATOM 734 N N . VAL A 1 97 ? 14.883 -9.416 -12.627 1.00 94.88 97 VAL A N 1
ATOM 735 C CA . VAL A 1 97 ? 16.274 -9.320 -12.199 1.00 94.88 97 VAL A CA 1
ATOM 736 C C . VAL A 1 97 ? 16.478 -10.314 -11.062 1.00 94.88 97 VAL A C 1
ATOM 738 O O . VAL A 1 97 ? 15.825 -10.223 -10.023 1.00 94.88 97 VAL A O 1
ATOM 741 N N . TYR A 1 98 ? 17.390 -11.267 -11.252 1.00 95.06 98 TYR A N 1
ATOM 742 C CA . TYR A 1 98 ? 17.804 -12.207 -10.211 1.00 95.06 98 TYR A CA 1
ATOM 743 C C . TYR A 1 98 ? 19.097 -11.732 -9.554 1.00 95.06 98 TYR A C 1
ATOM 745 O O . TYR A 1 98 ? 20.083 -11.447 -10.238 1.00 95.06 98 TYR A O 1
ATOM 753 N N . GLY A 1 99 ? 19.118 -11.677 -8.226 1.00 91.19 99 GLY A N 1
ATOM 754 C CA . GLY A 1 99 ? 20.308 -11.251 -7.503 1.00 91.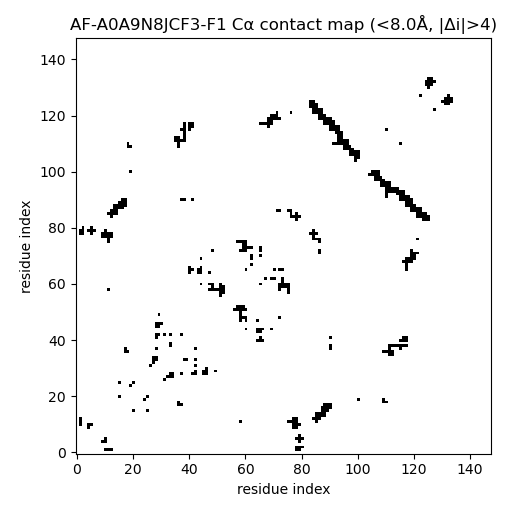19 99 GLY A CA 1
ATOM 755 C C . GLY A 1 99 ? 20.091 -11.117 -6.001 1.00 91.19 99 GLY A C 1
ATOM 756 O O . GLY A 1 99 ? 19.041 -11.517 -5.491 1.00 91.19 99 GLY A O 1
ATOM 757 N N . PRO A 1 100 ? 21.087 -10.578 -5.281 1.00 88.81 100 PRO A N 1
ATOM 758 C CA . PRO A 1 100 ? 20.965 -10.312 -3.856 1.00 88.81 100 PRO A CA 1
ATOM 759 C C . PRO A 1 100 ? 19.886 -9.257 -3.600 1.00 88.81 100 PRO A C 1
ATOM 761 O O . PRO A 1 100 ? 19.864 -8.203 -4.232 1.00 88.81 100 PRO A O 1
ATOM 764 N N . ILE A 1 101 ? 19.013 -9.535 -2.634 1.00 86.06 101 ILE A N 1
ATOM 765 C CA . ILE A 1 101 ? 17.814 -8.732 -2.333 1.00 86.06 101 ILE A CA 1
ATOM 766 C C . ILE A 1 101 ? 17.912 -7.992 -0.991 1.00 86.06 101 ILE A C 1
ATOM 768 O O . ILE A 1 101 ? 16.922 -7.808 -0.295 1.00 86.06 101 ILE A O 1
ATOM 772 N N . GLY A 1 102 ? 19.118 -7.622 -0.557 1.00 79.75 102 GLY A N 1
ATOM 773 C CA . GLY A 1 102 ? 19.308 -6.910 0.717 1.00 79.75 102 GLY A CA 1
ATOM 774 C C . GLY A 1 102 ? 19.070 -7.758 1.978 1.00 79.75 102 GLY A C 1
ATOM 775 O O . GLY A 1 102 ? 19.250 -7.269 3.091 1.00 79.75 102 GLY A O 1
ATOM 776 N N . VAL A 1 103 ? 18.734 -9.044 1.832 1.00 82.25 103 VAL A N 1
ATOM 777 C CA . VAL A 1 103 ? 18.785 -10.035 2.915 1.00 82.25 103 VAL A CA 1
ATOM 778 C C . VAL A 1 103 ? 20.082 -10.829 2.779 1.00 82.25 103 VAL A C 1
ATOM 780 O O . VAL A 1 103 ? 20.366 -11.389 1.719 1.00 82.25 103 VAL A O 1
ATOM 783 N N . ASN A 1 104 ? 20.878 -10.884 3.849 1.00 85.56 104 ASN A N 1
ATOM 784 C CA . ASN A 1 104 ? 22.177 -11.552 3.819 1.00 85.56 104 ASN A CA 1
ATOM 785 C C . ASN A 1 104 ? 22.047 -13.025 3.399 1.00 85.56 104 ASN A C 1
ATOM 787 O O . ASN A 1 104 ? 21.312 -13.790 4.020 1.00 85.56 104 ASN A O 1
ATOM 791 N N . GLY A 1 105 ? 22.787 -13.410 2.359 1.00 87.94 105 GLY A N 1
ATOM 792 C CA . GLY A 1 105 ? 22.812 -14.779 1.847 1.00 87.94 105 GLY A CA 1
ATOM 793 C C . GLY A 1 105 ? 21.555 -15.222 1.093 1.00 87.94 105 GLY A C 1
ATOM 794 O O . GLY A 1 105 ? 21.455 -16.403 0.773 1.00 87.94 105 GLY A O 1
ATOM 795 N N . ILE A 1 106 ? 20.613 -14.319 0.793 1.00 90.25 106 ILE A N 1
ATOM 796 C CA . ILE A 1 106 ? 19.409 -14.652 0.024 1.00 90.25 106 ILE A CA 1
ATOM 797 C C . ILE A 1 106 ? 19.415 -13.898 -1.302 1.00 90.25 106 ILE A C 1
ATOM 799 O O . ILE A 1 106 ? 19.464 -12.666 -1.345 1.00 90.25 106 ILE A O 1
ATOM 803 N N . ASN A 1 107 ? 19.301 -14.669 -2.380 1.00 93.12 107 ASN A N 1
ATOM 804 C CA . ASN A 1 107 ? 18.999 -14.158 -3.707 1.00 93.12 107 ASN A CA 1
ATOM 805 C C . ASN A 1 107 ? 17.539 -14.452 -4.042 1.00 93.12 107 ASN A C 1
ATOM 807 O O . ASN A 1 107 ? 17.022 -15.514 -3.695 1.00 93.12 107 ASN A O 1
ATOM 811 N N . ALA A 1 108 ? 16.894 -13.535 -4.751 1.00 91.75 108 ALA A N 1
ATOM 812 C CA . ALA A 1 108 ? 15.567 -13.758 -5.305 1.00 91.75 108 ALA A CA 1
ATOM 813 C C . ALA A 1 108 ? 15.406 -13.018 -6.633 1.00 91.75 108 ALA A C 1
ATOM 815 O O . ALA A 1 108 ? 16.204 -12.145 -6.982 1.00 91.75 108 ALA A O 1
ATOM 816 N N . THR A 1 109 ? 14.363 -13.392 -7.367 1.00 94.31 109 THR A N 1
ATOM 817 C CA . THR A 1 109 ? 13.922 -12.667 -8.556 1.00 94.31 109 THR A CA 1
ATOM 818 C C . THR A 1 109 ? 12.995 -11.536 -8.132 1.00 94.31 109 THR A C 1
ATOM 820 O O . THR A 1 109 ? 12.027 -11.762 -7.407 1.00 94.31 109 THR A O 1
ATOM 823 N N . VAL A 1 110 ? 13.292 -10.323 -8.586 1.00 94.56 110 VAL A N 1
ATOM 824 C CA . VAL A 1 110 ? 12.449 -9.131 -8.422 1.00 94.56 110 VAL A CA 1
ATOM 825 C C . VAL A 1 110 ? 12.230 -8.466 -9.774 1.00 94.56 110 VAL A C 1
ATOM 827 O O . VAL A 1 110 ? 12.972 -8.729 -10.718 1.00 94.56 110 VAL A O 1
ATOM 830 N N . TYR A 1 111 ? 11.238 -7.585 -9.869 1.00 95.56 111 TYR A N 1
ATOM 831 C CA . TYR A 1 111 ? 10.966 -6.826 -11.087 1.00 95.56 111 TYR A CA 1
ATOM 832 C C . TYR A 1 111 ? 11.478 -5.397 -10.947 1.00 95.56 111 TYR A C 1
ATOM 834 O O . TYR A 1 111 ? 11.262 -4.751 -9.921 1.00 95.56 111 TYR A O 1
ATOM 842 N N . GLN A 1 112 ? 12.191 -4.917 -11.962 1.00 95.19 112 GLN A N 1
ATOM 843 C CA . GLN A 1 112 ? 12.806 -3.592 -11.969 1.00 95.19 112 GLN A CA 1
ATOM 844 C C . GLN A 1 112 ? 12.603 -2.885 -13.309 1.00 95.19 112 GLN A C 1
ATOM 846 O O . GLN A 1 112 ? 12.237 -3.487 -14.323 1.00 95.19 112 GLN A O 1
ATOM 851 N N . GLY A 1 113 ? 12.921 -1.592 -13.319 1.00 89.69 113 GLY A N 1
ATOM 852 C CA . GLY A 1 113 ? 13.110 -0.820 -14.542 1.00 89.69 113 GLY A CA 1
ATOM 853 C C . GLY A 1 113 ? 11.819 -0.417 -15.268 1.00 89.69 113 GLY A C 1
ATOM 854 O O . GLY A 1 113 ? 10.737 -0.397 -14.681 1.00 89.69 113 GLY A O 1
ATOM 855 N N . PRO A 1 114 ? 11.930 -0.016 -16.548 1.00 92.56 114 PRO A N 1
ATOM 856 C CA . PRO A 1 114 ? 10.805 0.511 -17.312 1.00 92.56 114 PRO A CA 1
ATOM 857 C C . PRO A 1 114 ? 9.654 -0.490 -17.439 1.00 92.56 114 PRO A C 1
ATOM 859 O O . PRO A 1 114 ? 9.882 -1.683 -17.612 1.00 92.56 114 PRO A O 1
ATOM 862 N N . GLY A 1 115 ? 8.421 0.018 -17.420 1.00 94.56 115 GLY A N 1
ATOM 863 C CA . GLY A 1 115 ? 7.210 -0.794 -17.563 1.00 94.56 115 GLY A CA 1
ATOM 864 C C . GLY A 1 115 ? 6.612 -1.290 -16.246 1.00 94.56 115 GLY A C 1
ATOM 865 O O . GLY A 1 115 ? 5.602 -1.982 -16.295 1.00 94.56 115 GLY A O 1
ATOM 866 N N . LEU A 1 116 ? 7.199 -0.948 -15.093 1.00 97.06 116 LEU A N 1
ATOM 867 C CA . LEU A 1 116 ? 6.533 -1.112 -13.800 1.00 97.06 116 LEU A CA 1
ATOM 868 C C . LEU A 1 116 ? 5.282 -0.221 -13.734 1.00 97.06 116 LEU A C 1
ATOM 870 O O . LEU A 1 116 ? 5.373 0.980 -13.997 1.00 97.06 116 LEU A O 1
ATOM 874 N N . THR A 1 117 ? 4.144 -0.793 -13.348 1.00 97.00 117 THR A N 1
ATOM 875 C CA . THR A 1 117 ? 2.852 -0.098 -13.196 1.00 97.00 117 THR A CA 1
ATOM 876 C C . THR A 1 117 ? 2.272 -0.384 -11.823 1.00 97.00 117 THR A C 1
ATOM 878 O O . THR A 1 117 ? 2.596 -1.399 -11.208 1.00 97.00 117 THR A O 1
ATOM 881 N N . ASN A 1 118 ? 1.403 0.498 -11.333 1.00 98.31 118 ASN A N 1
ATOM 882 C CA . ASN A 1 118 ? 0.657 0.230 -10.102 1.00 98.31 118 ASN A CA 1
ATOM 883 C C . ASN A 1 118 ? -0.222 -1.015 -10.253 1.00 98.31 118 ASN A C 1
ATOM 885 O O . ASN A 1 118 ? -0.701 -1.297 -11.350 1.00 98.31 118 ASN A O 1
ATOM 889 N N . ASP A 1 119 ? -0.426 -1.721 -9.145 1.00 98.44 119 ASP A N 1
ATOM 890 C CA . ASP A 1 119 ? -1.351 -2.848 -9.011 1.00 98.44 119 ASP A CA 1
ATOM 891 C C . ASP A 1 119 ? -1.970 -2.807 -7.606 1.00 98.44 119 ASP A C 1
ATOM 893 O O . ASP A 1 119 ? -1.638 -3.584 -6.709 1.00 98.44 119 ASP A O 1
ATOM 897 N N . PHE A 1 120 ? -2.750 -1.755 -7.354 1.00 98.75 120 PHE A N 1
ATOM 898 C CA . PHE A 1 120 ? -3.335 -1.470 -6.052 1.00 98.75 120 PHE A CA 1
ATOM 899 C C . PHE A 1 120 ? -4.691 -2.133 -5.913 1.00 98.75 120 PHE A C 1
ATOM 901 O O . PHE A 1 120 ? -5.587 -1.938 -6.735 1.00 98.75 120 PHE A O 1
ATOM 908 N N . GLU A 1 121 ? -4.886 -2.797 -4.782 1.00 98.50 121 GLU A N 1
ATOM 909 C CA . GLU A 1 121 ? -6.125 -3.500 -4.478 1.00 98.50 121 GLU A CA 1
ATOM 910 C C . GLU A 1 121 ? -6.643 -3.120 -3.096 1.00 98.50 121 GLU A C 1
ATOM 912 O O . GLU A 1 121 ? -5.872 -2.925 -2.157 1.00 98.50 121 GLU A O 1
ATOM 917 N N . VAL A 1 122 ? -7.965 -3.048 -2.940 1.00 98.56 122 VAL A N 1
ATOM 918 C CA . VAL A 1 122 ? -8.575 -3.031 -1.606 1.00 98.56 122 VAL A CA 1
ATOM 919 C C . VAL A 1 122 ? -8.720 -4.473 -1.147 1.00 98.56 122 VAL A C 1
ATOM 921 O O . VAL A 1 122 ? -9.437 -5.254 -1.768 1.00 98.56 122 VAL A O 1
ATOM 924 N N . VAL A 1 123 ? -8.066 -4.818 -0.044 1.00 98.25 123 VAL A N 1
ATOM 925 C CA . VAL A 1 123 ? -8.041 -6.182 0.492 1.00 98.25 123 VAL A CA 1
ATOM 926 C C . VAL A 1 123 ? -8.548 -6.206 1.931 1.00 98.25 123 VAL A C 1
ATOM 928 O O . VAL A 1 123 ? -8.466 -5.210 2.655 1.00 98.25 123 VAL A O 1
ATOM 931 N N . ASN A 1 124 ? -9.078 -7.350 2.365 1.00 97.50 124 ASN A N 1
ATOM 932 C CA . ASN A 1 124 ? -9.464 -7.560 3.758 1.00 97.50 124 ASN A CA 1
ATOM 933 C C . ASN A 1 124 ? -8.202 -7.765 4.610 1.00 97.50 124 ASN A C 1
ATOM 935 O O . ASN A 1 124 ? -7.543 -8.794 4.503 1.00 97.50 124 ASN A O 1
ATOM 939 N N . ALA A 1 125 ? -7.885 -6.799 5.471 1.00 96.75 125 ALA A N 1
ATOM 940 C CA . ALA A 1 125 ? -6.718 -6.803 6.349 1.00 96.75 125 ALA A CA 1
ATOM 941 C C . ALA A 1 125 ? -6.742 -7.928 7.399 1.00 96.75 125 ALA A C 1
ATOM 943 O O . ALA A 1 125 ? -5.684 -8.325 7.887 1.00 96.75 125 ALA A O 1
ATOM 944 N N . TYR A 1 126 ? -7.927 -8.433 7.759 1.00 95.94 126 TYR A N 1
ATOM 945 C CA . TYR A 1 126 ? -8.074 -9.522 8.723 1.00 95.94 126 TYR A CA 1
ATOM 946 C C . TYR A 1 126 ? -7.672 -10.868 8.104 1.00 95.94 126 TYR A C 1
ATOM 948 O O . TYR A 1 126 ? -6.853 -11.594 8.668 1.00 95.94 126 TYR A O 1
ATOM 956 N N . ASP A 1 127 ? -8.163 -11.172 6.904 1.00 96.50 127 ASP A N 1
ATOM 957 C CA . ASP A 1 127 ? -7.857 -12.442 6.227 1.00 96.50 127 ASP A CA 1
ATOM 958 C C . ASP A 1 127 ? -6.545 -12.402 5.424 1.00 96.50 127 ASP A C 1
ATOM 960 O O . ASP A 1 127 ? -6.042 -13.442 4.989 1.00 96.50 127 ASP A O 1
ATOM 964 N N . TRP A 1 128 ? -5.958 -11.212 5.263 1.00 95.56 128 TRP A N 1
ATOM 965 C CA . TRP A 1 128 ? -4.722 -10.984 4.519 1.00 95.56 128 TRP A CA 1
ATOM 966 C C . TRP A 1 128 ? -3.574 -11.899 4.972 1.00 95.56 128 TRP A C 1
ATOM 968 O O . TRP A 1 128 ? -3.421 -12.182 6.161 1.00 95.56 128 TRP A O 1
ATOM 978 N N . GLU A 1 129 ? -2.748 -12.357 4.023 1.00 93.06 129 GLU A N 1
ATOM 979 C CA . GLU A 1 129 ? -1.615 -13.269 4.263 1.00 93.06 129 GLU A CA 1
ATOM 980 C C . GLU A 1 129 ? -1.969 -14.476 5.148 1.00 93.06 129 GLU A C 1
ATOM 982 O O . GLU A 1 129 ? -1.354 -14.730 6.193 1.00 93.06 129 GLU A O 1
ATOM 987 N N . GLY A 1 130 ? -3.006 -15.210 4.744 1.00 94.19 130 GLY A N 1
ATOM 988 C CA . GLY A 1 130 ? -3.420 -16.434 5.424 1.00 94.19 130 GLY A CA 1
ATOM 989 C C . GLY A 1 130 ? -3.906 -16.178 6.849 1.00 94.19 130 GLY A C 1
ATOM 990 O O . GLY A 1 130 ? -3.507 -16.892 7.768 1.00 94.19 130 GLY A O 1
ATOM 991 N N . GLY A 1 131 ? -4.703 -15.127 7.055 1.00 95.62 131 GLY A N 1
ATOM 992 C CA . GLY A 1 131 ? -5.329 -14.866 8.347 1.00 95.62 131 GLY A CA 1
ATOM 993 C C . GLY A 1 131 ? -4.460 -14.081 9.329 1.00 95.62 131 GLY A C 1
ATOM 994 O O . GLY A 1 131 ? -4.303 -14.475 10.488 1.00 95.62 131 GLY A O 1
ATOM 995 N N . ARG A 1 132 ? -3.871 -12.965 8.889 1.00 95.50 132 ARG A N 1
ATOM 996 C CA . ARG A 1 132 ? -3.103 -12.057 9.756 1.00 95.50 132 ARG A CA 1
ATOM 997 C C . ARG A 1 132 ? -3.891 -11.605 10.986 1.00 95.50 132 ARG A C 1
ATOM 999 O O . ARG A 1 132 ? -3.318 -11.550 12.071 1.00 95.50 132 ARG A O 1
ATOM 1006 N N . GLY A 1 133 ? -5.186 -11.352 10.839 1.00 94.81 133 GLY A N 1
ATOM 1007 C CA . GLY A 1 133 ? -6.112 -11.018 11.919 1.00 94.81 133 GLY A CA 1
ATOM 1008 C C . GLY A 1 133 ? -6.134 -12.068 13.028 1.00 94.81 133 GLY A C 1
ATOM 1009 O O . GLY A 1 133 ? -5.911 -11.727 14.186 1.00 94.81 133 GLY A O 1
ATOM 1010 N N . TYR A 1 134 ? -6.252 -13.354 12.681 1.00 95.94 134 TYR A N 1
ATOM 1011 C CA . TYR A 1 134 ? -6.191 -14.451 13.657 1.00 95.94 134 TYR A CA 1
ATOM 1012 C C . TYR A 1 134 ? -4.874 -14.470 14.438 1.00 95.94 134 TYR A C 1
ATOM 1014 O O . TYR A 1 134 ? -4.861 -14.694 15.649 1.00 95.94 134 TYR A O 1
ATOM 1022 N N . ARG A 1 135 ? -3.748 -14.200 13.764 1.00 96.12 135 ARG A N 1
ATOM 1023 C CA . ARG A 1 135 ? -2.442 -14.093 14.432 1.00 96.12 135 ARG A CA 1
ATOM 1024 C C . ARG A 1 135 ? -2.402 -12.893 15.379 1.00 96.12 135 ARG A C 1
ATOM 1026 O O . ARG A 1 135 ? -1.884 -13.014 16.486 1.00 96.12 135 ARG A O 1
ATOM 1033 N N . CYS A 1 136 ? -2.969 -11.753 14.984 1.00 94.38 136 CYS A N 1
ATOM 1034 C CA . CYS A 1 136 ? -3.105 -10.588 15.859 1.00 94.38 136 CYS A CA 1
ATOM 1035 C C . CYS A 1 136 ? -3.986 -10.880 17.083 1.00 94.38 136 CYS A C 1
ATOM 1037 O O . CYS A 1 136 ? -3.664 -10.425 18.180 1.00 94.38 136 CYS A O 1
ATOM 1039 N N . ASP A 1 137 ? -5.073 -11.630 16.921 1.00 94.69 137 ASP A N 1
ATOM 1040 C CA . ASP A 1 137 ? -5.969 -12.000 18.020 1.00 94.69 137 ASP A CA 1
ATOM 1041 C C . ASP A 1 137 ? -5.290 -12.956 18.998 1.00 94.69 137 ASP A C 1
ATOM 1043 O O . ASP A 1 137 ? -5.345 -12.735 20.209 1.00 94.69 137 ASP A O 1
ATOM 1047 N N . PHE A 1 138 ? -4.563 -13.953 18.482 1.00 95.19 138 PHE A N 1
ATOM 1048 C CA . PHE A 1 138 ? -3.735 -14.842 19.293 1.00 95.19 138 PHE A CA 1
ATOM 1049 C C . PHE A 1 138 ? -2.750 -14.048 20.158 1.00 95.19 138 PHE A C 1
ATOM 1051 O O . PHE A 1 138 ? -2.757 -14.183 21.382 1.00 95.19 138 PHE A O 1
ATOM 1058 N N . TRP A 1 139 ? -1.949 -13.170 19.541 1.00 94.31 139 TRP A N 1
ATOM 1059 C CA . TRP A 1 139 ? -0.957 -12.384 20.275 1.00 94.31 139 TRP A CA 1
ATOM 1060 C C . TRP A 1 139 ? -1.598 -11.483 21.327 1.00 94.31 139 TRP A C 1
ATOM 1062 O O . TRP A 1 139 ? -1.100 -11.403 22.446 1.00 94.31 139 TRP A O 1
ATOM 1072 N N . ARG A 1 140 ? -2.737 -10.857 21.018 1.00 91.94 140 ARG A N 1
ATOM 1073 C CA . ARG A 1 140 ? -3.486 -10.049 21.989 1.00 91.94 140 ARG A CA 1
ATOM 1074 C C . ARG A 1 140 ? -4.002 -10.863 23.170 1.00 91.94 140 ARG A C 1
ATOM 1076 O O . ARG A 1 140 ? -3.968 -10.365 24.294 1.00 91.94 140 ARG A O 1
ATOM 1083 N N . ALA A 1 141 ? -4.466 -12.087 22.930 1.00 94.44 141 ALA A N 1
ATOM 1084 C CA . ALA A 1 141 ? -4.992 -12.960 23.973 1.00 94.44 141 ALA A CA 1
ATOM 1085 C C . ALA A 1 141 ? -3.902 -13.424 24.951 1.00 94.44 141 ALA A C 1
ATOM 1087 O O . ALA A 1 141 ? -4.167 -13.534 26.148 1.00 94.44 141 ALA A O 1
ATOM 1088 N N . VAL A 1 142 ? -2.677 -13.657 24.464 1.00 95.62 142 VAL A N 1
ATOM 1089 C CA . VAL A 1 142 ? -1.574 -14.173 25.295 1.00 95.62 142 VAL A CA 1
ATOM 1090 C C . VAL A 1 142 ? -0.627 -13.092 25.820 1.00 95.62 142 VAL A C 1
ATOM 1092 O O . VAL A 1 142 ? 0.115 -13.354 26.760 1.00 95.62 142 VAL A O 1
ATOM 1095 N N . ALA A 1 143 ? -0.661 -11.869 25.281 1.00 93.06 143 ALA A N 1
ATOM 1096 C CA . ALA A 1 143 ? 0.304 -10.813 25.613 1.00 93.06 143 ALA A CA 1
ATOM 1097 C C . ALA A 1 143 ? 0.459 -10.540 27.121 1.00 93.06 143 ALA A C 1
ATOM 1099 O O . ALA A 1 143 ? 1.546 -10.203 27.565 1.00 93.06 143 ALA A O 1
ATOM 1100 N N . LYS A 1 144 ? -0.607 -10.697 27.919 1.00 92.88 144 LYS A N 1
ATOM 1101 C CA . LYS A 1 144 ? -0.576 -10.439 29.373 1.00 92.88 144 LYS A CA 1
ATOM 1102 C C . LYS A 1 144 ? -0.004 -11.583 30.215 1.00 92.88 144 LYS A C 1
ATOM 1104 O O . LYS A 1 144 ? 0.194 -11.395 31.410 1.00 92.88 144 LYS A O 1
ATOM 1109 N N . ILE A 1 145 ? 0.159 -12.769 29.635 1.00 93.88 145 ILE A N 1
ATOM 1110 C CA . ILE A 1 145 ? 0.566 -13.987 30.354 1.00 93.88 145 ILE A CA 1
ATOM 1111 C C . ILE A 1 145 ? 1.937 -14.505 29.916 1.00 93.88 145 ILE A C 1
ATOM 1113 O O . ILE A 1 145 ? 2.462 -15.420 30.545 1.00 93.88 145 ILE A O 1
ATOM 1117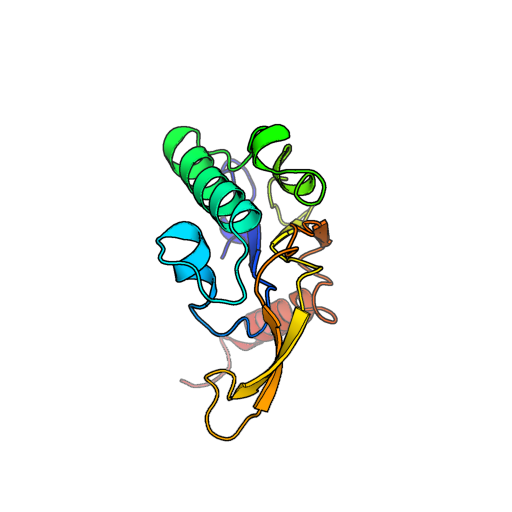 N N . VAL A 1 146 ? 2.510 -13.943 28.849 1.00 91.88 146 VAL A N 1
ATOM 1118 C CA . VAL A 1 146 ? 3.890 -14.213 28.441 1.00 91.88 146 VAL A CA 1
ATOM 1119 C C . VAL A 1 146 ? 4.822 -13.448 29.391 1.00 91.88 146 VAL A C 1
ATOM 1121 O O . VAL A 1 146 ? 4.674 -12.232 29.495 1.00 91.88 146 VAL A O 1
ATOM 1124 N N . PRO A 1 147 ? 5.742 -14.124 30.105 1.00 88.62 147 PRO A N 1
ATOM 1125 C CA . PRO A 1 147 ? 6.752 -13.448 30.916 1.00 88.62 147 PRO A CA 1
ATOM 1126 C C . PRO A 1 147 ? 7.654 -12.553 30.054 1.00 88.62 147 PRO A C 1
ATOM 1128 O O . PRO A 1 147 ? 8.012 -12.951 28.944 1.00 88.62 147 PRO A O 1
ATOM 1131 N N . GLU A 1 148 ? 8.013 -11.380 30.578 1.00 75.62 148 GLU A N 1
ATOM 1132 C CA . GLU A 1 148 ? 8.984 -10.450 29.973 1.00 75.62 148 GLU A CA 1
ATOM 1133 C C . GLU A 1 148 ? 10.437 -10.851 30.264 1.00 75.62 148 GLU A C 1
ATOM 1135 O O . GLU A 1 148 ? 10.717 -11.298 31.403 1.00 75.62 148 GLU A O 1
#

Mean predicted aligned error: 3.68 Å

Sequence (148 aa):
MAEAYTGDRSSYHYQYSIPVAQHGADVSGYFGPAAPTQGPEFERAFMSIWGQFVVNSNPSIPSNIAGAGGQAAVNYPRFNVWNPVQVNLNQTGGHEVYGPIGVNGINATVYQGPGLTNDFEVVNAYDWEGGRGYRCDFWRAVAKIVPE

Foldseek 3Di:
DQQVQADPHWDAAEQEDAPPRPVCLCVCLQVHDDDQSADPLSSQLSVQLVVCCVPPVGSADPDVSLDDQRVCRNRRDTAYPVQHKHKYWYKDFADWDWDDRPPPPDIDIHHGDPGIHTNIDIDRPQCPPNGVVVVVVVCVVCVVPDDD

pLDDT: mean 94.58, std 4.87, range [62.94, 98.81]

Organism: NCBI:txid2773714